Protein 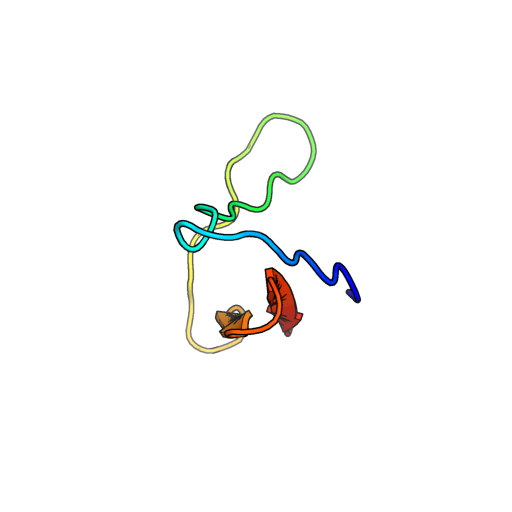AF-A0A876S7C2-F1 (afdb_monomer_lite)

Organism: Acanthiza katherina (NCBI:txid117190)

Structure (mmCIF, N/CA/C/O backbone):
data_AF-A0A876S7C2-F1
#
_entry.id   AF-A0A876S7C2-F1
#
loop_
_atom_site.group_PDB
_atom_site.id
_atom_site.type_symbol
_atom_site.label_atom_id
_atom_site.label_alt_id
_atom_site.la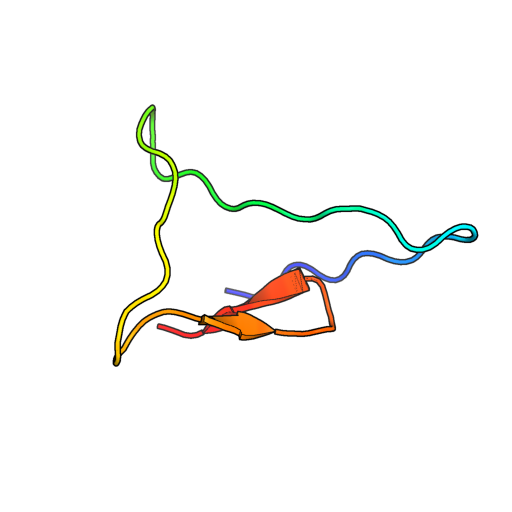bel_comp_id
_atom_site.label_asym_id
_atom_site.label_entity_id
_atom_site.label_seq_id
_atom_site.pdbx_PDB_ins_code
_atom_site.Cartn_x
_atom_site.Cartn_y
_atom_site.Cartn_z
_atom_site.occupancy
_atom_site.B_iso_or_equiv
_atom_site.auth_seq_id
_atom_site.auth_comp_id
_atom_site.auth_asym_id
_atom_site.auth_atom_id
_atom_site.pdbx_PDB_model_num
ATOM 1 N N . LEU A 1 1 ? -8.670 3.325 -2.323 1.00 92.12 1 LEU A N 1
ATOM 2 C CA . LEU A 1 1 ? -8.145 4.654 -2.677 1.00 92.12 1 LEU A CA 1
ATOM 3 C C . LEU A 1 1 ? -7.140 4.518 -3.809 1.00 92.12 1 LEU A C 1
ATOM 5 O O . LEU A 1 1 ? -6.140 3.824 -3.634 1.00 92.12 1 LEU A O 1
ATOM 9 N N . PRO A 1 2 ? -7.428 5.116 -4.973 1.00 92.50 2 PRO A N 1
ATOM 10 C CA . PRO A 1 2 ? -6.523 5.068 -6.109 1.00 92.50 2 PRO A CA 1
ATOM 11 C C . PRO A 1 2 ? -5.258 5.883 -5.814 1.00 92.50 2 PRO A C 1
ATOM 13 O O . PRO A 1 2 ? -5.330 7.033 -5.391 1.00 92.50 2 PRO A O 1
ATOM 16 N N . CYS A 1 3 ? -4.108 5.264 -6.038 1.00 89.50 3 CYS A N 1
ATOM 17 C CA . CYS A 1 3 ? -2.801 5.905 -6.134 1.00 89.50 3 CYS A CA 1
ATOM 18 C C . CYS A 1 3 ? -2.000 5.023 -7.079 1.00 89.50 3 CYS A C 1
ATOM 20 O O . CYS A 1 3 ? -1.699 3.878 -6.744 1.00 89.50 3 CYS A O 1
ATOM 22 N N . THR A 1 4 ? -1.776 5.495 -8.298 1.00 91.50 4 THR A N 1
ATOM 23 C CA . THR A 1 4 ? -1.056 4.725 -9.308 1.00 91.50 4 THR A CA 1
ATOM 24 C C . THR A 1 4 ? 0.341 5.287 -9.431 1.00 91.50 4 THR A C 1
ATOM 26 O O . THR A 1 4 ? 0.518 6.442 -9.810 1.00 91.50 4 THR A O 1
ATOM 29 N N . THR A 1 5 ? 1.331 4.469 -9.099 1.00 89.31 5 THR A N 1
ATOM 30 C CA . THR A 1 5 ? 2.745 4.833 -9.205 1.00 89.31 5 THR A CA 1
ATOM 31 C C . THR A 1 5 ? 3.407 4.013 -10.296 1.00 89.31 5 THR A C 1
ATOM 33 O O . THR A 1 5 ? 3.214 2.801 -10.366 1.00 89.31 5 THR A O 1
ATOM 36 N N . MET A 1 6 ? 4.226 4.659 -11.119 1.00 92.75 6 MET A N 1
ATOM 37 C CA . MET A 1 6 ? 5.023 3.996 -12.148 1.00 92.75 6 MET A CA 1
ATOM 38 C C . MET A 1 6 ? 6.476 4.453 -12.034 1.00 92.75 6 MET A C 1
ATOM 40 O O . MET A 1 6 ? 6.736 5.611 -11.715 1.00 92.75 6 MET A O 1
ATOM 44 N N . GLY A 1 7 ? 7.421 3.555 -12.302 1.00 91.69 7 GLY A N 1
ATOM 45 C CA . GLY A 1 7 ? 8.848 3.864 -12.267 1.00 91.69 7 GLY A CA 1
ATOM 46 C C . GLY A 1 7 ? 9.698 2.644 -12.606 1.00 91.69 7 GLY A C 1
ATOM 47 O O . GLY A 1 7 ? 9.262 1.512 -12.404 1.00 91.69 7 GLY A O 1
ATOM 48 N N . ASN A 1 8 ? 10.898 2.893 -13.132 1.00 91.75 8 ASN A N 1
ATOM 49 C CA . ASN A 1 8 ? 11.921 1.883 -13.392 1.00 91.75 8 ASN A CA 1
ATOM 50 C C . ASN A 1 8 ? 13.242 2.373 -12.771 1.00 91.75 8 ASN A C 1
ATOM 52 O O . ASN A 1 8 ? 13.788 3.359 -13.267 1.00 91.75 8 ASN A O 1
ATOM 56 N N . PRO A 1 9 ? 13.754 1.736 -11.699 1.00 91.31 9 PRO A N 1
ATOM 57 C CA . PRO A 1 9 ? 13.252 0.508 -11.065 1.00 91.31 9 PRO A CA 1
ATOM 58 C C . PRO A 1 9 ? 11.891 0.683 -10.360 1.00 91.31 9 PRO A C 1
ATOM 60 O O . PRO A 1 9 ? 11.475 1.807 -10.077 1.00 91.31 9 PRO A O 1
ATOM 63 N N . LYS A 1 10 ? 11.193 -0.439 -10.096 1.00 90.44 10 LYS A N 1
ATOM 64 C CA . LYS A 1 10 ? 9.858 -0.456 -9.460 1.00 90.44 10 LYS A CA 1
ATOM 65 C C . LYS A 1 10 ? 9.894 0.336 -8.139 1.00 90.44 10 LYS A C 1
ATOM 67 O O . LYS A 1 10 ? 10.706 0.004 -7.273 1.00 90.44 10 LYS A O 1
ATOM 72 N N . PRO A 1 11 ? 9.033 1.354 -7.959 1.00 91.12 11 PRO A N 1
ATOM 73 C CA . PRO A 1 11 ? 9.015 2.146 -6.737 1.00 91.12 11 PRO A CA 1
ATOM 74 C C . PRO A 1 11 ? 8.449 1.343 -5.559 1.00 91.12 11 PRO A C 1
ATOM 76 O O . PRO A 1 11 ? 7.628 0.442 -5.733 1.00 91.12 11 PRO A O 1
ATOM 79 N N . SER A 1 12 ? 8.867 1.704 -4.346 1.00 91.12 12 SER A N 1
ATOM 80 C CA . SER A 1 12 ? 8.257 1.211 -3.106 1.00 91.12 12 SER A CA 1
ATOM 81 C C . SER A 1 12 ? 7.094 2.117 -2.709 1.00 91.12 12 SER A C 1
ATOM 83 O O . SER A 1 12 ? 7.242 3.337 -2.711 1.00 91.12 12 SER A O 1
ATOM 85 N N . VAL A 1 13 ? 5.948 1.530 -2.358 1.00 92.88 13 VAL A N 1
ATOM 86 C CA . VAL A 1 13 ? 4.725 2.270 -2.013 1.00 92.88 13 VAL A CA 1
ATOM 87 C C . VAL A 1 13 ? 4.299 1.936 -0.590 1.00 92.88 13 VAL A C 1
ATOM 89 O O . VAL A 1 13 ? 4.239 0.768 -0.212 1.00 92.88 13 VAL A O 1
ATOM 92 N N . SER A 1 14 ? 3.965 2.962 0.189 1.00 93.06 14 SER A N 1
ATOM 93 C CA . SER A 1 14 ? 3.387 2.833 1.524 1.00 93.06 14 SER A CA 1
ATOM 94 C C . SER A 1 14 ? 2.234 3.821 1.701 1.00 93.06 14 SER A C 1
ATOM 96 O O . SER A 1 14 ? 2.200 4.883 1.080 1.00 93.06 14 SER A O 1
ATOM 98 N N . TRP A 1 15 ? 1.265 3.456 2.542 1.00 95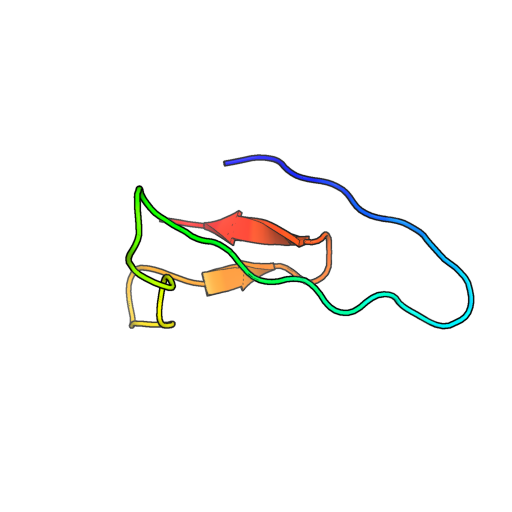.00 15 TRP A N 1
ATOM 99 C CA . TRP A 1 15 ? 0.121 4.303 2.871 1.00 95.00 15 TRP A CA 1
ATOM 100 C C . TRP A 1 15 ? 0.195 4.751 4.325 1.00 95.00 15 TRP A C 1
ATOM 102 O O . TRP A 1 15 ? 0.531 3.968 5.212 1.00 95.00 15 TRP A O 1
ATOM 112 N N . VAL A 1 16 ? -0.160 6.009 4.574 1.00 95.94 16 VAL A N 1
ATOM 113 C CA . VAL A 1 16 ? -0.195 6.607 5.913 1.00 95.94 16 VAL A CA 1
ATOM 114 C C . VAL A 1 16 ? -1.551 7.279 6.109 1.00 95.94 16 VAL A C 1
ATOM 116 O O . VAL A 1 16 ? -2.060 7.949 5.210 1.00 95.94 16 VAL A O 1
ATOM 119 N N . LYS A 1 17 ? -2.154 7.082 7.282 1.00 93.19 17 LYS A N 1
ATOM 120 C CA . LYS A 1 17 ? -3.375 7.764 7.714 1.00 93.19 17 LYS A CA 1
ATOM 121 C C . LYS A 1 17 ? -3.022 8.699 8.869 1.00 93.19 17 LYS A C 1
ATOM 123 O O . LYS A 1 17 ? -2.808 8.242 9.991 1.00 93.19 17 LYS A O 1
ATOM 128 N N . GLY A 1 18 ? -2.964 10.001 8.590 1.00 94.31 18 GLY A N 1
ATOM 129 C CA . GLY A 1 18 ? -2.424 10.979 9.538 1.00 94.31 18 GLY A CA 1
ATOM 130 C C . GLY A 1 18 ? -0.943 10.698 9.781 1.00 94.31 18 GLY A C 1
ATOM 131 O O . GLY A 1 18 ? -0.157 10.735 8.843 1.00 94.31 18 GLY A O 1
ATOM 132 N N . GLU A 1 19 ? -0.590 10.339 11.014 1.00 95.94 19 GLU A N 1
ATOM 133 C CA . GLU A 1 19 ? 0.780 9.966 11.408 1.00 95.94 19 GLU A CA 1
ATOM 134 C C . GLU A 1 19 ? 0.983 8.442 11.508 1.00 95.94 19 GLU A C 1
ATOM 136 O O . GLU A 1 19 ? 2.075 7.962 11.800 1.00 95.94 19 GLU A O 1
ATOM 141 N N . THR A 1 20 ? -0.069 7.648 11.277 1.00 95.56 20 THR A N 1
ATOM 142 C CA . THR A 1 20 ? -0.015 6.187 11.427 1.00 95.56 20 THR A CA 1
ATOM 143 C C . THR A 1 20 ? 0.181 5.500 10.084 1.00 95.56 20 THR A C 1
ATOM 145 O O . THR A 1 20 ? -0.634 5.653 9.174 1.00 95.56 20 THR A O 1
ATOM 148 N N . VAL A 1 21 ? 1.223 4.675 9.970 1.00 94.75 21 VAL A N 1
ATOM 149 C CA . VAL A 1 21 ? 1.421 3.810 8.799 1.00 94.75 21 VAL A CA 1
ATOM 150 C C . VAL A 1 21 ? 0.298 2.777 8.730 1.00 94.75 21 VAL A C 1
ATOM 152 O O . VAL A 1 21 ? 0.024 2.060 9.696 1.00 94.75 21 VAL A O 1
ATOM 155 N N . VAL A 1 22 ? -0.349 2.696 7.572 1.00 94.75 22 VAL A N 1
ATOM 156 C CA . VAL A 1 22 ? -1.380 1.701 7.296 1.00 94.75 22 VAL A CA 1
A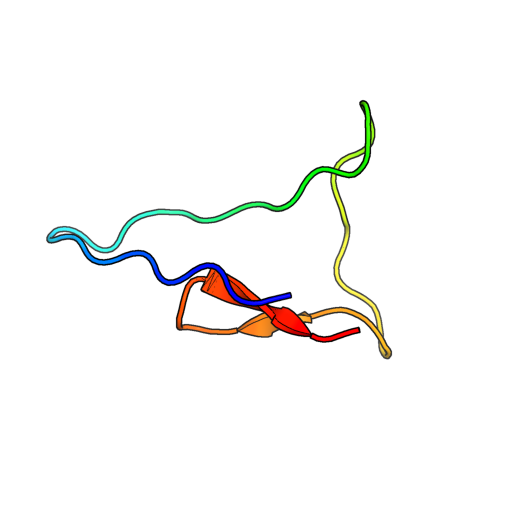TOM 157 C C . VAL A 1 22 ? -0.710 0.336 7.172 1.00 94.75 22 VAL A C 1
ATOM 159 O O . VAL A 1 22 ? 0.157 0.131 6.326 1.00 94.75 22 VAL A O 1
ATOM 162 N N . LYS A 1 23 ? -1.120 -0.599 8.029 1.00 93.81 23 LYS A N 1
ATOM 163 C CA . LYS A 1 23 ? -0.682 -1.996 7.990 1.00 93.81 23 LYS A CA 1
ATOM 164 C C . LYS A 1 23 ? -1.690 -2.838 7.218 1.00 93.81 23 LYS A C 1
ATOM 166 O O . LYS A 1 23 ? -2.896 -2.597 7.305 1.00 93.81 23 LYS A O 1
ATOM 171 N N . GLU A 1 24 ? -1.196 -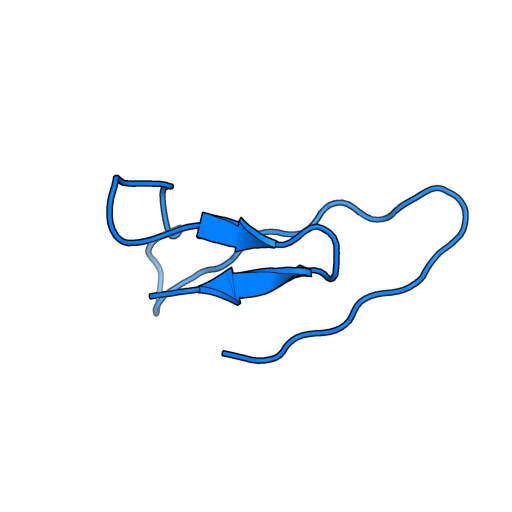3.839 6.502 1.00 93.06 24 GLU A N 1
ATOM 172 C CA . GLU A 1 24 ? -2.061 -4.794 5.815 1.00 93.06 24 GLU A CA 1
ATOM 173 C C . GLU A 1 24 ? -2.856 -5.644 6.810 1.00 93.06 24 GLU A C 1
ATOM 175 O O . GLU A 1 24 ? -2.366 -6.042 7.869 1.00 93.06 24 GLU A O 1
ATOM 180 N N . THR A 1 25 ? -4.116 -5.897 6.470 1.00 94.31 25 THR A N 1
ATOM 181 C CA . THR A 1 25 ? -5.045 -6.733 7.238 1.00 94.31 25 THR A CA 1
ATOM 182 C C . THR A 1 25 ? -5.945 -7.498 6.268 1.00 94.31 25 THR A C 1
ATOM 184 O O . THR A 1 25 ? -5.923 -7.250 5.068 1.00 94.31 25 THR A O 1
ATOM 187 N N . ALA A 1 26 ? -6.831 -8.365 6.764 1.00 95.00 26 ALA A N 1
ATOM 188 C CA . ALA A 1 26 ? -7.797 -9.061 5.906 1.00 95.00 26 ALA A CA 1
ATOM 189 C C . ALA A 1 26 ? -8.688 -8.117 5.064 1.00 95.00 26 ALA A C 1
ATOM 191 O O . ALA A 1 26 ? -9.159 -8.507 3.998 1.00 95.00 26 ALA A O 1
ATOM 192 N N . ARG A 1 27 ? -8.920 -6.881 5.530 1.00 94.69 27 ARG A N 1
ATOM 193 C CA . ARG A 1 27 ? -9.718 -5.871 4.812 1.00 94.69 27 ARG A CA 1
ATOM 194 C C . ARG A 1 27 ? -8.867 -4.853 4.057 1.00 94.69 27 ARG A C 1
ATOM 196 O O . ARG A 1 27 ? -9.373 -4.233 3.137 1.00 94.69 27 ARG A O 1
ATOM 203 N N . ILE A 1 28 ? -7.597 -4.686 4.429 1.00 95.25 28 ILE A N 1
ATOM 204 C CA . ILE A 1 28 ? -6.730 -3.618 3.922 1.00 95.25 28 ILE A CA 1
ATOM 205 C C . ILE A 1 28 ? -5.538 -4.218 3.182 1.00 95.25 28 ILE A C 1
ATOM 207 O O . ILE A 1 28 ? -4.767 -4.955 3.790 1.00 95.25 28 ILE A O 1
ATOM 211 N N . ALA A 1 29 ? -5.351 -3.858 1.912 1.00 94.62 29 ALA A N 1
ATOM 212 C CA . ALA A 1 29 ? -4.227 -4.323 1.095 1.00 94.62 29 ALA A CA 1
ATOM 213 C C . ALA A 1 29 ? -3.686 -3.215 0.185 1.00 94.62 29 ALA A C 1
ATOM 215 O O . ALA A 1 29 ? -4.470 -2.418 -0.345 1.00 94.62 29 ALA A O 1
ATOM 216 N N . VAL A 1 30 ? -2.372 -3.191 -0.043 1.00 93.38 30 VAL A N 1
ATOM 217 C CA . VAL A 1 30 ? -1.760 -2.329 -1.066 1.00 93.38 30 VAL A CA 1
ATOM 218 C C . VAL A 1 30 ? -1.657 -3.130 -2.362 1.00 93.38 30 VAL A C 1
ATOM 220 O O . VAL A 1 30 ? -0.992 -4.157 -2.426 1.00 93.3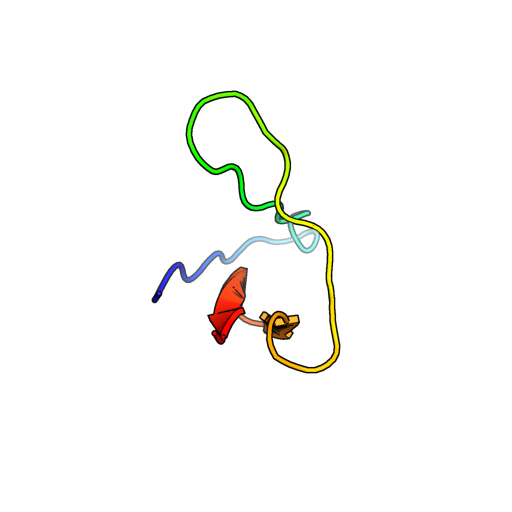8 30 VAL A O 1
ATOM 223 N N . LEU A 1 31 ? -2.368 -2.694 -3.400 1.00 92.94 31 LEU A N 1
ATOM 224 C CA . LEU A 1 31 ? -2.356 -3.342 -4.711 1.00 92.94 31 LEU A CA 1
ATOM 225 C C . LEU A 1 31 ? -1.016 -3.101 -5.417 1.00 92.94 31 LEU A C 1
ATOM 227 O O . LEU A 1 31 ? -0.348 -2.102 -5.158 1.00 92.94 31 LEU A O 1
ATOM 231 N N . ASP A 1 32 ? -0.677 -3.943 -6.395 1.00 90.06 32 ASP A N 1
ATOM 232 C CA . ASP A 1 32 ? 0.545 -3.797 -7.205 1.00 90.06 32 ASP A CA 1
ATOM 233 C C . ASP A 1 32 ? 0.670 -2.447 -7.917 1.00 90.06 32 ASP A C 1
ATOM 235 O O . ASP A 1 32 ? 1.776 -1.984 -8.192 1.00 90.06 32 ASP A O 1
ATOM 239 N N . SER A 1 33 ? -0.464 -1.804 -8.203 1.00 91.75 33 SER A N 1
ATOM 240 C CA . SER A 1 33 ? -0.514 -0.460 -8.774 1.00 91.75 33 SER A CA 1
ATOM 241 C C . SER A 1 33 ? -0.099 0.642 -7.791 1.00 91.75 33 SER A C 1
ATOM 243 O O . SER A 1 33 ? 0.089 1.780 -8.212 1.00 91.75 33 SER A O 1
ATOM 245 N N . GLY A 1 34 ? 0.005 0.328 -6.498 1.00 93.06 34 GLY A N 1
ATOM 246 C CA . GLY A 1 34 ? 0.171 1.272 -5.394 1.00 93.06 34 GLY A CA 1
ATOM 247 C C . GLY A 1 34 ? -1.148 1.698 -4.739 1.00 93.06 34 GLY A C 1
ATOM 248 O O . GLY A 1 34 ? -1.144 2.407 -3.734 1.00 93.06 34 GLY A O 1
ATOM 249 N N . SER A 1 35 ? -2.296 1.267 -5.266 1.00 94.94 35 SER A N 1
ATOM 250 C CA . SER A 1 35 ? -3.606 1.684 -4.754 1.00 94.94 35 SER A CA 1
ATOM 251 C C . SER A 1 35 ? -3.982 0.949 -3.469 1.00 94.94 35 SER A C 1
ATOM 253 O O . SER A 1 35 ? -3.734 -0.244 -3.336 1.00 94.94 35 SER A O 1
ATOM 255 N N . LEU A 1 36 ? -4.636 1.634 -2.531 1.00 95.12 36 LEU A N 1
ATOM 256 C CA . LEU A 1 36 ? -5.130 1.019 -1.298 1.00 95.12 36 LEU A CA 1
ATOM 257 C C . LEU A 1 36 ? -6.497 0.376 -1.537 1.00 95.12 36 LEU A C 1
ATOM 259 O O . LEU A 1 36 ? -7.432 1.058 -1.957 1.00 95.12 36 LEU A O 1
ATOM 263 N N . ARG A 1 37 ? -6.660 -0.900 -1.216 1.00 94.69 37 ARG A N 1
ATOM 264 C CA . ARG A 1 37 ? -7.968 -1.551 -1.091 1.00 94.69 37 ARG A CA 1
ATOM 265 C C . ARG A 1 37 ? -8.349 -1.584 0.386 1.00 94.69 37 ARG A C 1
ATOM 267 O O . ARG A 1 37 ? -7.515 -1.956 1.206 1.00 94.69 37 ARG A O 1
ATOM 274 N N . ILE A 1 38 ? -9.566 -1.161 0.703 1.00 91.12 38 ILE A N 1
ATOM 275 C CA . ILE A 1 38 ? -10.179 -1.179 2.038 1.00 91.12 38 ILE A CA 1
ATOM 276 C C . ILE A 1 38 ? -11.653 -1.550 1.904 1.00 91.12 38 ILE A C 1
ATOM 278 O O . ILE A 1 38 ? -12.205 -1.236 0.823 1.00 91.12 38 ILE A O 1
#

Sequence (38 aa):
LPCTTMGNPKPSVSWVKGETVVKETARIAVLDSGSLRI

Foldseek 3Di:
DDDFDDDVVQDDAWDADPPRTDDDDPQWDQDSRRDIGD

pLDDT: mean 93.11, std 1.82, range [89.31, 95.94]

Radius of gyration: 10.36 Å; chains: 1; bounding box: 23×20×25 Å

Secondary structure (DSSP, 8-state):
-------SSPPP---EETTEEPPP-SS-EE-TTSPEE-

InterPro domains:
  IPR007110 Immunoglobulin-like domain [PS50835] (1-38)
  IPR013098 Immunoglobulin I-set [PF07679] (1-35)
  IPR013783 Immunoglobulin-like fold [G3DSA:2.60.40.10] (1-38)
  IPR036179 Immunoglobulin-like domain superfamily [SSF48726] (1-38)